Protein AF-A0A8J7WZ02-F1 (afdb_monomer)

Structure (mmCIF, N/CA/C/O backbone):
data_AF-A0A8J7WZ02-F1
#
_entry.id   AF-A0A8J7WZ02-F1
#
loop_
_atom_site.group_PDB
_atom_site.id
_atom_site.type_symbol
_atom_site.label_atom_id
_atom_site.label_alt_id
_atom_site.label_comp_id
_atom_site.label_asym_id
_atom_site.label_entity_id
_atom_site.label_seq_id
_atom_site.pdbx_PDB_ins_code
_atom_site.Cartn_x
_atom_site.Cartn_y
_atom_site.Cartn_z
_atom_site.occupancy
_atom_site.B_iso_or_equiv
_atom_site.auth_seq_id
_atom_site.auth_comp_id
_atom_site.auth_asym_id
_atom_site.auth_atom_id
_atom_site.pdbx_PDB_model_num
ATOM 1 N N . ARG A 1 1 ? 5.109 9.673 -11.765 1.00 90.31 1 ARG A N 1
ATOM 2 C CA . ARG A 1 1 ? 3.765 10.230 -12.058 1.00 90.31 1 ARG A CA 1
ATOM 3 C C . ARG A 1 1 ? 2.820 9.701 -10.992 1.00 90.31 1 ARG A C 1
ATOM 5 O O . ARG A 1 1 ? 3.034 8.584 -10.540 1.00 90.31 1 ARG A O 1
ATOM 12 N N . VAL A 1 2 ? 1.845 10.498 -10.567 1.00 89.81 2 VAL A N 1
ATOM 13 C CA . VAL A 1 2 ? 0.823 10.080 -9.602 1.00 89.81 2 VAL A CA 1
ATOM 14 C C . VAL A 1 2 ? -0.526 10.243 -10.285 1.00 89.81 2 VAL A C 1
ATOM 16 O O . VAL A 1 2 ? -0.845 11.342 -10.734 1.00 89.81 2 VAL A O 1
ATOM 19 N N . GLU A 1 3 ? -1.268 9.150 -10.418 1.00 86.88 3 GLU A N 1
ATOM 20 C CA . GLU A 1 3 ? -2.618 9.148 -10.979 1.00 86.88 3 GLU A CA 1
ATOM 21 C C . GLU A 1 3 ? -3.648 9.072 -9.858 1.00 86.88 3 GLU A C 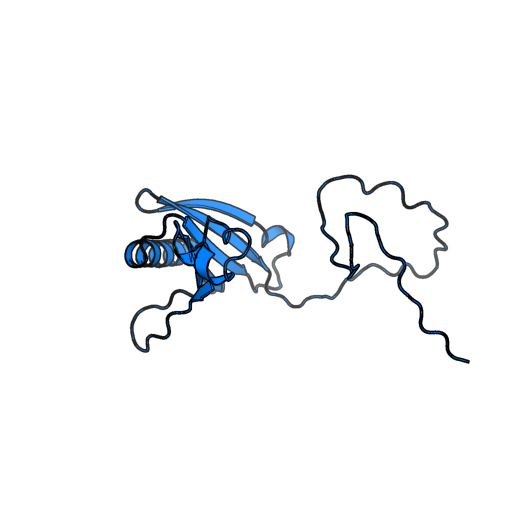1
ATOM 23 O O . GLU A 1 3 ? -3.408 8.452 -8.818 1.00 86.88 3 GLU A O 1
ATOM 28 N N . ARG A 1 4 ? -4.823 9.646 -10.114 1.00 80.62 4 ARG A N 1
ATOM 29 C CA . ARG A 1 4 ? -6.023 9.469 -9.292 1.00 80.62 4 ARG A CA 1
ATOM 30 C C . ARG A 1 4 ? -7.173 9.094 -10.217 1.00 80.62 4 ARG A C 1
ATOM 32 O O . ARG A 1 4 ? -7.365 9.747 -11.243 1.00 80.62 4 ARG A O 1
ATOM 39 N N . GLU A 1 5 ? -7.931 8.056 -9.879 1.00 67.12 5 GLU A N 1
ATOM 40 C CA . GLU A 1 5 ? -9.116 7.687 -10.655 1.00 67.12 5 GLU A CA 1
ATOM 41 C C . GLU A 1 5 ? -10.328 8.499 -10.166 1.00 67.12 5 GLU A C 1
ATOM 43 O O . GLU A 1 5 ? -10.787 8.363 -9.030 1.00 67.12 5 GLU A O 1
ATOM 48 N N . PHE A 1 6 ? -10.867 9.363 -11.030 1.00 51.41 6 PHE A N 1
ATOM 49 C CA . PHE A 1 6 ? -12.105 10.101 -10.772 1.00 51.41 6 PHE A CA 1
ATOM 50 C C . PHE A 1 6 ? -13.280 9.405 -11.479 1.00 51.41 6 PHE A C 1
ATOM 52 O O . PHE A 1 6 ? -13.646 9.773 -12.589 1.00 51.41 6 PHE A O 1
ATOM 59 N N . GLY A 1 7 ? -13.875 8.387 -10.848 1.00 49.22 7 GLY A N 1
ATOM 60 C CA . GLY A 1 7 ? -15.069 7.695 -11.357 1.00 49.22 7 GLY A CA 1
ATOM 61 C C . GLY A 1 7 ? -16.296 7.914 -10.465 1.00 49.22 7 GLY A C 1
ATOM 62 O O . GLY A 1 7 ? -16.274 7.571 -9.289 1.00 49.22 7 GLY A O 1
ATOM 63 N N . LEU A 1 8 ? -17.383 8.462 -11.014 1.00 44.75 8 LEU A N 1
ATOM 64 C CA . LEU A 1 8 ? -18.625 8.820 -10.302 1.00 44.75 8 LEU A CA 1
ATOM 65 C C . LEU A 1 8 ? -19.524 7.629 -9.874 1.00 44.75 8 LEU A C 1
ATOM 67 O O . LEU A 1 8 ? -20.668 7.861 -9.501 1.00 44.75 8 LEU A O 1
ATOM 71 N N . SER A 1 9 ? -19.078 6.362 -9.911 1.00 47.97 9 SER A N 1
ATOM 72 C CA . SER A 1 9 ? -19.941 5.245 -9.447 1.00 47.97 9 SER A CA 1
ATOM 73 C C . SER A 1 9 ? -19.280 3.924 -9.019 1.00 47.97 9 SER A C 1
ATOM 75 O O . SER A 1 9 ? -20.000 2.998 -8.652 1.00 47.97 9 SER A O 1
ATOM 77 N N . ARG A 1 10 ? -17.950 3.771 -9.040 1.00 53.47 10 ARG A N 1
ATOM 78 C CA . ARG A 1 10 ? -17.281 2.520 -8.627 1.00 53.47 10 ARG A CA 1
ATOM 79 C C . ARG A 1 10 ? -16.057 2.859 -7.781 1.00 53.47 10 ARG A C 1
ATOM 81 O O . ARG A 1 10 ? -15.315 3.762 -8.146 1.00 53.47 10 ARG A O 1
ATOM 88 N N . MET A 1 11 ? -15.940 2.196 -6.629 1.00 53.97 11 MET A N 1
ATOM 89 C CA . MET A 1 11 ? -14.983 2.439 -5.539 1.00 53.97 11 MET A CA 1
ATOM 90 C C . MET A 1 11 ? -13.636 3.027 -5.989 1.00 53.97 11 MET A C 1
ATOM 92 O O . MET A 1 11 ? -12.945 2.456 -6.831 1.00 53.97 11 MET A O 1
ATOM 96 N N . ARG A 1 12 ? -13.287 4.180 -5.404 1.00 63.69 12 ARG A N 1
ATOM 97 C CA . ARG A 1 12 ? -12.032 4.903 -5.644 1.00 63.69 12 ARG A CA 1
ATOM 98 C C . ARG A 1 12 ? -10.876 4.246 -4.913 1.00 63.69 12 ARG A C 1
ATOM 100 O O . ARG A 1 12 ? -11.034 3.919 -3.748 1.00 63.69 12 ARG A O 1
ATOM 107 N N . THR A 1 13 ? -9.710 4.223 -5.537 1.00 63.34 13 THR A N 1
ATOM 108 C CA . THR A 1 13 ? -8.441 4.168 -4.807 1.00 63.34 13 THR A CA 1
ATOM 109 C C . THR A 1 13 ? -7.748 5.514 -4.909 1.00 63.34 13 THR A C 1
ATOM 111 O O . THR A 1 13 ? -7.846 6.199 -5.932 1.00 63.34 13 THR A O 1
ATOM 114 N N . ASP A 1 14 ? -7.106 5.931 -3.822 1.00 72.88 14 ASP A N 1
ATOM 115 C CA . ASP A 1 14 ? -6.661 7.312 -3.672 1.00 72.88 14 ASP A CA 1
ATOM 116 C C . ASP A 1 14 ? -5.538 7.685 -4.631 1.00 72.88 14 ASP A C 1
ATOM 118 O O . ASP A 1 14 ? -5.620 8.747 -5.261 1.00 72.88 14 ASP A O 1
ATOM 122 N N . HIS A 1 15 ? -4.513 6.830 -4.749 1.00 87.94 15 HIS A N 1
ATOM 123 C CA . HIS A 1 15 ? -3.346 7.103 -5.583 1.00 87.94 15 HIS A CA 1
ATOM 124 C C . HIS A 1 15 ? -2.766 5.838 -6.233 1.00 87.94 15 HIS A C 1
ATOM 126 O O . HIS A 1 15 ? -2.555 4.810 -5.588 1.00 87.94 15 HIS A O 1
ATOM 132 N N . LEU A 1 16 ? -2.419 5.955 -7.516 1.00 92.06 16 LEU A N 1
ATOM 133 C CA . LEU A 1 16 ? -1.525 5.031 -8.215 1.00 92.06 16 LEU A CA 1
ATOM 134 C C . LEU A 1 16 ? -0.222 5.765 -8.528 1.00 92.06 16 LEU A C 1
ATOM 136 O O . LEU A 1 16 ? -0.210 6.750 -9.272 1.00 92.06 16 LEU A O 1
ATOM 140 N N . VAL A 1 17 ? 0.885 5.279 -7.981 1.00 94.00 17 VAL A N 1
ATOM 141 C CA . VAL A 1 17 ? 2.217 5.813 -8.256 1.00 94.00 17 VAL A CA 1
ATOM 142 C C . VAL A 1 17 ? 2.851 5.006 -9.381 1.00 94.00 17 VAL A C 1
ATOM 144 O O . VAL A 1 17 ? 2.983 3.787 -9.303 1.00 94.00 17 VAL A O 1
ATOM 147 N N . LEU A 1 18 ? 3.258 5.712 -10.434 1.00 94.31 18 LEU A N 1
ATOM 148 C CA . LEU A 1 18 ? 4.002 5.170 -11.564 1.00 94.31 18 LEU A CA 1
ATOM 149 C C . LEU A 1 18 ? 5.429 5.709 -11.513 1.00 94.31 18 LEU A C 1
ATOM 151 O O . LEU A 1 18 ? 5.638 6.927 -11.633 1.00 94.31 18 LEU A O 1
ATOM 155 N N . TRP A 1 19 ? 6.404 4.817 -11.365 1.00 95.00 19 TRP A N 1
ATOM 156 C CA . TRP A 1 19 ? 7.816 5.170 -11.279 1.00 95.00 19 TRP A CA 1
ATOM 157 C C . TRP A 1 19 ? 8.637 4.476 -12.377 1.00 95.00 19 TRP A C 1
ATOM 159 O O . TRP A 1 19 ? 8.748 3.251 -12.373 1.00 95.00 19 TRP A O 1
ATOM 169 N N . PRO A 1 20 ? 9.208 5.217 -13.342 1.00 95.56 20 PRO A N 1
ATOM 170 C CA . PRO A 1 20 ? 10.069 4.629 -14.360 1.00 95.56 20 PRO A CA 1
ATOM 171 C C . PRO A 1 20 ? 11.399 4.211 -13.725 1.00 95.56 20 PRO A C 1
ATOM 173 O O . PRO A 1 20 ? 12.065 5.018 -13.074 1.00 95.56 20 PRO A O 1
ATOM 176 N N . LEU A 1 21 ? 11.778 2.950 -13.932 1.00 94.81 21 LEU A N 1
ATOM 177 C CA . LEU A 1 21 ? 12.967 2.339 -13.325 1.00 94.81 21 LEU A CA 1
ATOM 178 C C . LEU A 1 21 ? 14.256 2.614 -14.107 1.00 94.81 21 LEU A C 1
ATOM 180 O O . LEU A 1 21 ? 15.343 2.246 -13.674 1.00 94.81 21 LEU A O 1
ATOM 184 N N . THR A 1 22 ? 14.137 3.247 -15.269 1.00 94.81 22 THR A N 1
ATOM 185 C CA . THR A 1 22 ? 15.265 3.642 -16.108 1.00 94.81 22 THR A CA 1
ATOM 186 C C . THR A 1 22 ? 15.429 5.148 -16.113 1.00 94.81 22 THR A C 1
ATOM 188 O O . THR A 1 22 ? 14.443 5.883 -16.093 1.00 94.81 22 THR A O 1
ATOM 191 N N . GLU A 1 23 ? 16.674 5.600 -16.214 1.00 93.31 23 GLU A N 1
ATOM 192 C CA . GLU A 1 23 ? 16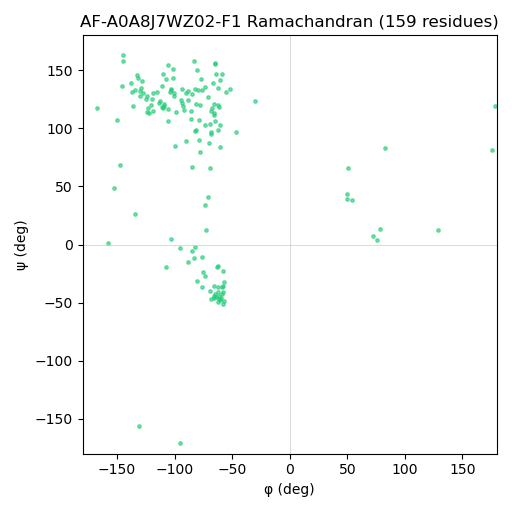.993 7.005 -16.444 1.00 93.31 23 GLU A CA 1
ATOM 193 C C . GLU A 1 23 ? 16.910 7.371 -17.929 1.00 93.31 23 GLU A C 1
ATOM 195 O O . GLU A 1 23 ? 17.012 6.521 -18.821 1.00 93.31 23 GLU A O 1
ATOM 200 N N . ALA A 1 24 ? 16.732 8.664 -18.204 1.00 92.69 24 ALA A N 1
ATOM 201 C CA . ALA A 1 24 ? 16.870 9.176 -19.561 1.00 92.69 24 ALA A CA 1
ATOM 202 C C . ALA A 1 24 ? 18.332 9.049 -20.017 1.00 92.69 24 ALA A C 1
ATOM 204 O O . ALA A 1 24 ? 19.263 9.323 -19.260 1.00 92.69 24 ALA A O 1
ATOM 205 N N . LYS A 1 25 ? 18.548 8.648 -21.274 1.00 92.44 25 LYS A N 1
ATOM 206 C CA . LYS A 1 25 ? 19.906 8.546 -21.828 1.00 92.44 25 LYS A CA 1
ATOM 207 C C . LYS A 1 25 ? 20.572 9.933 -21.879 1.00 92.44 25 LYS A C 1
ATOM 209 O O . LYS A 1 25 ? 19.878 10.914 -22.160 1.00 92.44 25 LYS A O 1
ATOM 214 N N . PRO A 1 26 ? 21.904 10.030 -21.698 1.00 93.94 26 PRO A N 1
ATOM 215 C CA . PRO A 1 26 ? 22.620 11.295 -21.835 1.00 93.94 26 PRO A CA 1
ATOM 216 C C . PRO A 1 26 ? 22.313 11.988 -23.170 1.00 93.94 26 PRO A C 1
ATOM 218 O O . PRO A 1 26 ? 22.289 11.349 -24.223 1.00 93.94 26 PRO A O 1
ATOM 221 N N . GLY A 1 27 ? 22.034 13.292 -23.121 1.00 94.75 27 GLY A N 1
ATOM 222 C CA . GLY A 1 27 ? 21.691 14.089 -24.305 1.00 94.75 27 GLY A CA 1
ATOM 223 C C . GLY A 1 27 ? 20.301 13.818 -24.900 1.00 94.75 27 GLY A C 1
ATOM 224 O O . GLY A 1 27 ? 19.991 14.341 -25.970 1.00 94.75 27 GLY A O 1
ATOM 225 N N . LYS A 1 28 ? 19.450 13.013 -24.247 1.00 94.50 28 LYS A N 1
ATOM 226 C CA . LYS A 1 28 ? 18.045 12.817 -24.635 1.00 94.50 28 LYS A CA 1
ATOM 227 C C . LYS A 1 28 ? 17.096 13.546 -23.676 1.00 94.50 28 LYS A C 1
ATOM 229 O O . LYS A 1 28 ? 17.440 13.761 -22.516 1.00 94.50 28 LYS A O 1
ATOM 234 N N . PRO A 1 29 ? 15.883 13.911 -24.130 1.00 95.88 29 PRO A N 1
ATOM 235 C CA . PRO A 1 29 ? 14.881 14.513 -23.258 1.00 95.88 29 PRO A CA 1
ATOM 236 C C . PRO A 1 29 ? 14.509 13.610 -22.074 1.00 95.88 29 PRO A C 1
ATOM 238 O O . PRO A 1 29 ? 14.424 12.388 -22.221 1.00 95.88 29 PRO A O 1
ATOM 241 N N . SER A 1 30 ? 14.192 14.214 -20.927 1.00 92.06 30 SER A N 1
ATOM 242 C CA . SER A 1 30 ? 13.848 13.496 -19.689 1.00 92.06 30 SER A CA 1
ATOM 243 C C . SER A 1 30 ? 12.672 12.529 -19.843 1.00 92.06 30 SER A C 1
ATOM 245 O O . SER A 1 30 ? 12.667 11.470 -19.221 1.00 92.06 30 SER A O 1
ATOM 247 N N . TRP A 1 31 ? 11.697 12.834 -20.709 1.00 92.25 31 TRP A N 1
ATOM 248 C CA . TRP A 1 31 ? 10.535 11.973 -20.946 1.00 92.25 31 TRP A CA 1
ATOM 249 C C . TRP A 1 31 ? 10.901 10.604 -21.541 1.00 92.25 31 TRP A C 1
ATOM 251 O O . TRP A 1 31 ? 10.125 9.661 -21.408 1.00 92.25 31 TRP A O 1
ATOM 261 N N . THR A 1 32 ? 12.092 10.451 -22.133 1.00 93.69 32 THR A N 1
ATOM 262 C CA . THR A 1 32 ? 12.556 9.155 -22.663 1.00 93.69 32 THR A CA 1
ATOM 263 C C . THR A 1 32 ? 12.708 8.085 -21.579 1.00 93.69 32 THR A C 1
ATOM 265 O O . THR A 1 32 ? 12.639 6.899 -21.891 1.00 93.69 32 THR A O 1
ATOM 268 N N . ARG A 1 33 ? 12.795 8.481 -20.299 1.00 93.75 33 ARG A N 1
ATOM 269 C CA . ARG A 1 33 ? 12.805 7.564 -19.148 1.00 93.75 33 ARG A CA 1
ATOM 270 C C . ARG A 1 33 ? 11.563 6.664 -19.055 1.00 93.75 33 ARG A C 1
ATOM 272 O O . ARG A 1 33 ? 11.627 5.601 -18.452 1.00 93.75 33 ARG A O 1
ATOM 279 N N . TRP A 1 34 ? 10.447 7.071 -19.664 1.00 93.00 34 TRP A N 1
ATOM 280 C CA . TRP A 1 34 ? 9.175 6.336 -19.666 1.00 93.00 34 TRP A CA 1
ATOM 281 C C . TRP A 1 34 ? 9.084 5.224 -20.720 1.00 93.00 34 TRP A C 1
ATOM 283 O O . TRP A 1 34 ? 8.074 4.535 -20.784 1.00 93.00 34 TRP A O 1
ATOM 293 N N . GLN A 1 35 ? 10.113 5.050 -21.554 1.00 93.06 35 GLN A N 1
ATOM 294 C CA . GLN A 1 35 ? 10.163 3.984 -22.565 1.00 93.06 35 GLN A CA 1
ATOM 295 C C . GLN A 1 35 ? 10.634 2.634 -21.995 1.00 93.06 35 GLN A C 1
ATOM 297 O O . GLN A 1 35 ? 10.558 1.620 -22.683 1.00 93.06 35 GLN A O 1
ATOM 302 N N . GLY A 1 36 ? 11.161 2.627 -20.767 1.00 91.25 36 GLY A N 1
ATOM 303 C CA . GLY A 1 36 ? 11.597 1.430 -20.054 1.00 91.25 36 GLY A CA 1
ATOM 304 C C . GLY A 1 36 ? 10.532 0.864 -19.107 1.00 91.25 36 GLY A C 1
ATOM 305 O O . GLY A 1 36 ? 9.382 1.306 -19.114 1.00 91.25 36 GLY A O 1
ATOM 306 N N . PRO A 1 37 ? 10.900 -0.119 -18.266 1.00 94.81 37 PRO A N 1
ATOM 307 C CA . PRO A 1 37 ? 10.000 -0.669 -17.260 1.00 94.81 37 PRO A CA 1
ATOM 308 C C . PRO A 1 37 ? 9.534 0.396 -16.255 1.00 94.81 37 PRO A C 1
ATOM 310 O O . PRO A 1 37 ? 10.306 1.251 -15.812 1.00 94.81 37 PRO A O 1
ATOM 313 N N . VAL A 1 38 ? 8.263 0.302 -15.863 1.00 95.50 38 VAL A N 1
ATOM 314 C CA . VAL A 1 38 ? 7.614 1.190 -14.891 1.00 95.50 38 VAL A CA 1
ATOM 315 C C . VAL A 1 38 ? 7.120 0.363 -13.708 1.00 95.50 38 VAL A C 1
ATOM 317 O O . VAL A 1 38 ? 6.356 -0.586 -13.883 1.00 95.50 38 VAL A O 1
ATOM 320 N N . GLN A 1 39 ? 7.534 0.737 -12.500 1.00 95.69 39 GLN A N 1
ATOM 321 C CA . GLN A 1 39 ? 6.969 0.229 -11.256 1.00 95.69 39 GLN A CA 1
ATOM 322 C C . GLN A 1 39 ? 5.616 0.896 -11.005 1.00 95.69 39 GLN A C 1
ATOM 324 O O . GLN A 1 39 ? 5.482 2.117 -11.116 1.00 95.69 39 GLN A O 1
ATOM 329 N N . LYS A 1 40 ? 4.621 0.079 -10.662 1.00 95.12 40 LYS A N 1
ATOM 330 C CA . LYS A 1 40 ? 3.274 0.512 -10.294 1.00 95.12 40 LYS A CA 1
ATOM 331 C C . LYS A 1 40 ? 3.054 0.200 -8.818 1.00 95.12 40 LYS A C 1
ATOM 333 O O . LYS A 1 40 ? 3.184 -0.962 -8.430 1.00 95.12 40 LYS A O 1
ATOM 338 N N . VAL A 1 41 ? 2.713 1.217 -8.034 1.00 95.69 41 VAL A N 1
ATOM 339 C CA . VAL A 1 41 ? 2.437 1.090 -6.599 1.00 95.69 41 VAL A CA 1
ATOM 340 C C . VAL A 1 41 ? 1.057 1.653 -6.304 1.00 95.69 41 VAL A C 1
ATOM 342 O O . VAL A 1 41 ? 0.767 2.803 -6.638 1.00 95.69 41 VAL A O 1
ATOM 345 N N . VAL A 1 42 ? 0.210 0.844 -5.678 1.00 94.88 42 VAL A N 1
ATOM 346 C CA . VAL A 1 42 ? -1.104 1.281 -5.199 1.00 94.88 42 VAL A CA 1
ATOM 347 C C . VAL A 1 42 ? -0.972 1.832 -3.785 1.00 94.88 42 VAL A C 1
ATOM 349 O O . VAL A 1 42 ? -0.365 1.187 -2.932 1.00 94.88 42 VAL A O 1
ATOM 352 N N . ILE A 1 43 ? -1.556 3.004 -3.532 1.00 95.00 43 ILE A N 1
ATOM 353 C CA . ILE A 1 43 ? -1.673 3.585 -2.193 1.00 95.00 43 ILE A CA 1
ATOM 354 C C . ILE A 1 43 ? -3.152 3.866 -1.916 1.00 95.00 43 ILE A C 1
ATOM 356 O O . ILE A 1 43 ? -3.762 4.729 -2.552 1.00 95.00 43 ILE A O 1
ATOM 360 N N . GLU A 1 44 ? -3.704 3.138 -0.952 1.00 94.25 44 GLU A N 1
ATOM 361 C CA . GLU A 1 44 ? -5.059 3.304 -0.427 1.00 94.25 44 GLU A CA 1
ATOM 362 C C . GLU A 1 44 ? -4.993 4.024 0.922 1.00 94.25 44 GLU A C 1
ATOM 364 O O . GLU A 1 44 ? -4.186 3.663 1.785 1.00 94.25 44 GLU A O 1
ATOM 369 N N . LEU A 1 45 ? -5.839 5.032 1.121 1.00 93.88 45 LEU A N 1
ATOM 370 C CA . LEU A 1 45 ? -5.928 5.785 2.365 1.00 93.88 45 LEU A CA 1
ATOM 371 C C . LEU A 1 45 ? -7.259 5.473 3.055 1.00 93.88 45 LEU A C 1
ATOM 373 O O . LEU A 1 45 ? -8.329 5.449 2.446 1.00 93.88 45 LEU A O 1
ATOM 377 N N . LYS A 1 46 ? -7.210 5.261 4.367 1.00 92.25 46 LYS A N 1
ATOM 378 C CA . LYS A 1 46 ? -8.387 5.079 5.214 1.00 92.25 46 LYS A CA 1
ATOM 379 C C . LYS A 1 46 ? -8.327 6.015 6.394 1.00 92.25 46 LYS A C 1
ATOM 381 O O . LYS A 1 46 ? -7.286 6.182 7.011 1.00 92.25 46 LYS A O 1
ATOM 386 N N . ILE A 1 47 ? -9.476 6.565 6.747 1.00 92.56 47 ILE A N 1
ATOM 387 C CA . ILE A 1 47 ? -9.687 7.176 8.051 1.00 92.56 47 ILE A CA 1
ATOM 388 C C . ILE A 1 47 ? -10.298 6.108 8.957 1.00 92.56 47 ILE A C 1
ATOM 390 O O . ILE A 1 47 ? -11.233 5.408 8.553 1.00 92.56 47 ILE A O 1
ATOM 394 N N . LEU A 1 48 ? -9.786 5.984 10.178 1.00 92.25 48 LEU A N 1
ATOM 395 C CA . LEU A 1 48 ? -10.328 5.078 11.181 1.00 92.25 48 LEU A CA 1
ATOM 396 C C . LEU A 1 48 ? -11.708 5.578 11.648 1.00 92.25 48 LEU A C 1
ATOM 398 O O . LEU A 1 48 ? -11.814 6.545 12.398 1.00 92.25 48 LEU A O 1
ATOM 402 N N . HIS A 1 49 ? -12.774 4.932 11.169 1.00 85.75 49 HIS A N 1
ATOM 403 C CA . HIS A 1 49 ? -14.165 5.220 11.565 1.00 85.75 49 HIS A CA 1
ATOM 404 C C . HIS A 1 49 ? -14.786 4.138 12.456 1.00 85.75 49 HIS A C 1
ATOM 406 O O . HIS A 1 49 ? -15.798 4.372 13.111 1.00 85.75 49 HIS A O 1
ATOM 412 N N . LYS A 1 50 ? -14.201 2.943 12.438 1.00 87.75 50 LYS A N 1
ATOM 413 C CA . LYS A 1 50 ? -14.643 1.740 13.148 1.00 87.75 50 LYS A CA 1
ATOM 414 C C . LYS A 1 50 ? -13.443 1.139 13.882 1.00 87.75 50 LYS A C 1
ATOM 416 O O . LYS A 1 50 ? -12.488 1.859 14.162 1.00 87.75 50 LYS A O 1
ATOM 421 N N . SER A 1 51 ? -13.455 -0.161 14.179 1.00 94.81 51 SER A N 1
ATOM 422 C CA . SER A 1 51 ? -12.262 -0.805 14.739 1.00 94.81 51 SER A CA 1
ATOM 423 C C . SER A 1 51 ? -11.098 -0.797 13.739 1.00 94.81 51 SER A C 1
ATOM 425 O O . SER A 1 51 ? -11.295 -0.722 12.515 1.00 94.81 51 SER A O 1
ATOM 427 N N . LEU A 1 52 ? -9.873 -0.884 14.259 1.00 94.62 52 LEU A N 1
ATOM 428 C CA . LEU A 1 52 ? -8.667 -0.933 13.437 1.00 94.62 52 LEU A CA 1
ATOM 429 C C . LEU A 1 52 ? -8.672 -2.173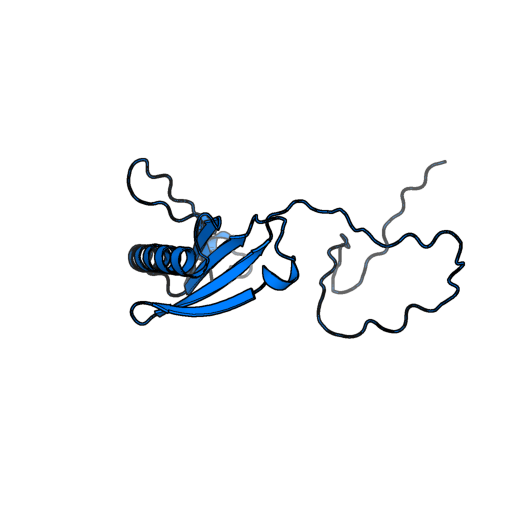 12.539 1.00 94.62 52 LEU A C 1
ATOM 431 O O . LEU A 1 52 ? -8.426 -2.074 11.341 1.00 94.62 52 LEU A O 1
ATOM 435 N N . GLU A 1 53 ? -9.046 -3.320 13.095 1.00 96.12 53 GLU A N 1
ATOM 436 C CA . GLU A 1 53 ? -9.115 -4.611 12.407 1.00 96.12 53 GLU A CA 1
ATOM 437 C C . GLU A 1 53 ? -10.095 -4.556 11.242 1.00 96.12 53 GLU A C 1
ATOM 439 O O . GLU A 1 53 ? -9.761 -4.941 10.124 1.00 96.12 53 GLU A O 1
ATOM 444 N N . GLN A 1 54 ? -11.296 -4.024 11.480 1.00 96.38 54 GLN A N 1
ATOM 445 C CA . GLN A 1 54 ? -12.300 -3.893 10.434 1.00 96.38 54 GLN A CA 1
ATOM 446 C C . GLN A 1 54 ? -11.856 -2.904 9.350 1.00 96.38 54 GLN A C 1
ATOM 448 O O . GLN A 1 54 ? -12.188 -3.084 8.180 1.00 96.38 54 GLN A O 1
ATOM 453 N N . THR A 1 55 ? -11.150 -1.833 9.720 1.00 95.81 55 THR A N 1
ATOM 454 C CA . THR A 1 55 ? -10.654 -0.829 8.762 1.00 95.81 55 THR A CA 1
ATOM 455 C C . THR A 1 55 ? -9.554 -1.410 7.884 1.00 95.81 55 THR A C 1
ATOM 457 O O . THR A 1 55 ? -9.546 -1.187 6.673 1.00 95.81 55 THR A O 1
ATOM 460 N N . ILE A 1 56 ? -8.669 -2.209 8.480 1.00 96.62 56 ILE A N 1
ATOM 461 C CA . ILE A 1 56 ? -7.627 -2.937 7.762 1.00 96.62 56 ILE A CA 1
ATOM 462 C C . ILE A 1 56 ? -8.248 -3.989 6.843 1.00 96.62 56 ILE A C 1
ATOM 464 O O . ILE A 1 56 ? -7.888 -4.031 5.674 1.00 96.62 56 ILE A O 1
ATOM 468 N N . ALA A 1 57 ? -9.219 -4.777 7.309 1.00 96.50 57 ALA A N 1
ATOM 469 C CA . ALA A 1 57 ? -9.872 -5.800 6.490 1.00 96.50 57 ALA A CA 1
ATOM 470 C C . ALA A 1 57 ? -10.506 -5.219 5.210 1.00 96.50 57 ALA A C 1
ATOM 472 O O . ALA A 1 57 ? -10.240 -5.712 4.111 1.00 96.50 57 ALA A O 1
ATOM 473 N N . ASP A 1 58 ? -11.280 -4.136 5.333 1.00 94.38 58 ASP A N 1
ATOM 474 C CA . ASP A 1 58 ? -11.879 -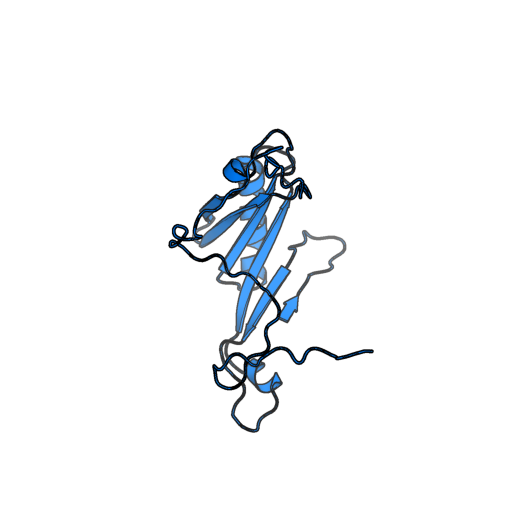3.454 4.178 1.00 94.38 58 ASP A CA 1
ATOM 475 C C . ASP A 1 58 ? -10.806 -2.831 3.274 1.00 94.38 58 ASP A C 1
ATOM 477 O O . ASP A 1 58 ? -10.879 -2.925 2.047 1.00 94.38 58 ASP A O 1
ATOM 481 N N . GLY A 1 59 ? -9.795 -2.199 3.880 1.00 94.75 59 GLY A N 1
ATOM 482 C CA . GLY A 1 59 ? -8.689 -1.577 3.160 1.00 94.75 59 GLY A CA 1
ATOM 483 C C . GLY A 1 59 ? -7.868 -2.583 2.355 1.00 94.75 59 GLY A C 1
ATOM 484 O O . GLY A 1 59 ? -7.519 -2.295 1.213 1.00 94.75 59 GLY A O 1
ATOM 485 N N . LEU A 1 60 ? -7.603 -3.775 2.899 1.00 96.88 60 LEU A N 1
ATOM 486 C CA . LEU A 1 60 ? -6.893 -4.854 2.206 1.00 96.88 60 LEU A CA 1
ATOM 487 C C . LEU A 1 60 ? -7.682 -5.356 0.998 1.00 96.88 60 LEU A C 1
ATOM 489 O O . LEU A 1 60 ? -7.105 -5.493 -0.082 1.00 96.88 60 LEU A O 1
ATOM 493 N N . ALA A 1 61 ? -8.991 -5.576 1.159 1.00 95.25 61 ALA A N 1
ATOM 494 C CA . ALA A 1 61 ? -9.863 -5.993 0.065 1.00 95.25 61 ALA A CA 1
ATOM 495 C C . ALA A 1 61 ? -9.826 -4.983 -1.090 1.00 95.25 61 ALA A C 1
ATOM 497 O O . ALA A 1 61 ? -9.529 -5.346 -2.227 1.00 95.25 61 ALA A O 1
ATOM 498 N N . GLN A 1 62 ? -10.028 -3.702 -0.781 1.00 92.69 62 GLN A N 1
ATOM 499 C CA . GLN A 1 62 ? -10.027 -2.634 -1.777 1.00 92.69 62 GLN A CA 1
ATOM 500 C C . GLN A 1 62 ? -8.659 -2.424 -2.437 1.00 92.69 62 GLN A C 1
ATOM 502 O O . GLN A 1 62 ? -8.576 -2.308 -3.660 1.00 92.69 62 GLN A O 1
ATOM 507 N N . THR A 1 63 ? -7.584 -2.418 -1.642 1.00 95.06 63 THR A N 1
ATOM 508 C CA . THR A 1 63 ? -6.209 -2.285 -2.147 1.00 95.06 63 THR A CA 1
ATOM 509 C C . THR A 1 63 ? -5.892 -3.427 -3.105 1.00 95.06 63 THR A C 1
ATOM 511 O O . THR A 1 63 ? -5.391 -3.179 -4.201 1.00 95.06 63 THR A O 1
ATOM 514 N N . ARG A 1 64 ? -6.231 -4.671 -2.738 1.00 95.19 64 ARG A N 1
ATOM 515 C CA . ARG A 1 64 ? -5.996 -5.840 -3.589 1.00 95.19 64 ARG A CA 1
ATOM 516 C C . ARG A 1 64 ? -6.764 -5.754 -4.901 1.00 95.19 64 ARG A C 1
ATOM 518 O O . ARG A 1 64 ? -6.161 -5.928 -5.958 1.00 95.19 64 ARG A O 1
ATOM 525 N N . ASP A 1 65 ? -8.059 -5.465 -4.830 1.00 92.25 65 ASP A N 1
ATOM 526 C CA . ASP A 1 65 ? -8.911 -5.375 -6.016 1.00 92.25 65 ASP A CA 1
ATOM 527 C C . ASP A 1 65 ? -8.375 -4.316 -6.998 1.00 92.25 65 ASP A C 1
ATOM 529 O O . ASP A 1 65 ? -8.407 -4.504 -8.217 1.00 92.25 65 ASP A O 1
ATOM 533 N N . TYR A 1 66 ? -7.818 -3.211 -6.491 1.00 90.62 66 TYR A N 1
ATOM 534 C CA . TYR A 1 66 ? -7.202 -2.194 -7.340 1.00 90.62 66 TYR A CA 1
ATOM 535 C C . TYR A 1 66 ? -5.819 -2.592 -7.869 1.00 90.62 66 TYR A C 1
ATOM 537 O O . TYR A 1 66 ? -5.501 -2.320 -9.029 1.00 90.62 66 TYR A O 1
ATOM 545 N N . MET A 1 67 ? -5.009 -3.287 -7.067 1.00 93.19 67 MET A N 1
ATOM 546 C CA . MET A 1 67 ? -3.743 -3.858 -7.535 1.00 93.19 67 MET A CA 1
ATOM 547 C C . MET A 1 67 ? -3.958 -4.813 -8.710 1.00 93.19 67 MET A C 1
ATOM 549 O O . MET A 1 67 ? -3.209 -4.730 -9.683 1.00 93.19 67 MET A O 1
ATOM 553 N N . ASP A 1 68 ? -5.003 -5.643 -8.661 1.00 93.12 68 ASP A N 1
ATOM 554 C CA . ASP A 1 68 ? -5.389 -6.524 -9.768 1.00 93.12 68 ASP A CA 1
ATOM 555 C C . ASP A 1 68 ? -5.759 -5.734 -11.027 1.00 93.12 68 ASP A C 1
ATOM 557 O O . ASP A 1 68 ? -5.249 -6.014 -12.111 1.00 93.12 68 ASP A O 1
ATOM 561 N N . ARG A 1 69 ? -6.578 -4.685 -10.887 1.00 90.19 69 ARG A N 1
ATOM 562 C CA . ARG A 1 69 ? -6.990 -3.823 -12.011 1.00 90.19 69 ARG A CA 1
ATOM 563 C C . ARG A 1 69 ? -5.821 -3.091 -12.670 1.00 90.19 69 ARG A C 1
ATOM 565 O O . ARG A 1 69 ? -5.838 -2.879 -13.880 1.00 90.19 69 ARG A O 1
ATOM 572 N N . CYS A 1 70 ? -4.837 -2.659 -11.884 1.00 89.62 70 CYS A N 1
ATOM 573 C CA . CYS A 1 70 ? -3.695 -1.890 -12.377 1.00 89.62 70 CYS A CA 1
ATOM 574 C C . CYS A 1 70 ? -2.464 -2.750 -12.692 1.00 89.62 70 CYS A C 1
ATOM 576 O O . CYS A 1 70 ? -1.465 -2.199 -13.167 1.00 89.62 70 CYS A O 1
ATOM 578 N N . GLU A 1 71 ? -2.517 -4.061 -12.440 1.00 92.31 71 GLU A N 1
ATOM 579 C CA . GLU A 1 71 ? -1.374 -4.985 -12.495 1.00 92.31 71 GLU A CA 1
ATOM 580 C C . GLU A 1 71 ? -0.202 -4.509 -11.615 1.00 92.31 71 GLU A C 1
ATOM 582 O O . GLU A 1 71 ? 0.974 -4.579 -11.990 1.00 92.31 71 GLU A O 1
ATOM 587 N N . ALA A 1 72 ? -0.521 -3.944 -10.450 1.00 93.44 72 ALA A N 1
ATOM 588 C CA . ALA A 1 72 ? 0.474 -3.479 -9.498 1.00 93.44 72 ALA A CA 1
ATOM 589 C C . ALA A 1 72 ? 0.981 -4.644 -8.644 1.00 93.44 72 ALA A C 1
ATOM 591 O O . ALA A 1 72 ? 0.214 -5.443 -8.109 1.00 93.44 72 ALA A O 1
ATOM 592 N N . LYS A 1 73 ? 2.303 -4.724 -8.484 1.00 94.75 73 LYS A N 1
ATOM 593 C CA . LYS A 1 73 ? 2.945 -5.750 -7.647 1.00 94.75 73 LYS A CA 1
ATOM 594 C C . LYS A 1 73 ? 3.073 -5.321 -6.187 1.00 94.75 73 LYS A C 1
ATOM 596 O O . LYS A 1 73 ? 3.295 -6.161 -5.324 1.00 94.75 73 LYS A O 1
ATOM 601 N N . GLU A 1 74 ? 2.904 -4.033 -5.914 1.00 95.75 74 GLU A N 1
ATOM 602 C CA . GLU A 1 74 ? 3.116 -3.428 -4.605 1.00 95.75 74 GLU A CA 1
ATOM 603 C C . GLU A 1 74 ? 1.906 -2.585 -4.203 1.00 95.75 74 GLU A C 1
ATOM 605 O O . GLU A 1 74 ? 1.356 -1.832 -5.014 1.00 95.75 74 GLU A O 1
ATOM 610 N N . GLY A 1 75 ? 1.489 -2.750 -2.949 1.00 96.31 75 GLY A N 1
ATOM 611 C CA . GLY A 1 75 ? 0.330 -2.088 -2.370 1.00 96.31 75 GLY A CA 1
ATOM 612 C C . GLY A 1 75 ? 0.621 -1.601 -0.959 1.00 96.31 75 GLY A C 1
ATOM 613 O O . GLY A 1 75 ? 1.267 -2.293 -0.164 1.00 96.31 75 GLY A O 1
ATOM 614 N N . HIS A 1 76 ? 0.131 -0.404 -0.662 1.00 97.44 76 HIS A N 1
ATOM 615 C CA . HIS A 1 76 ? 0.226 0.234 0.640 1.00 97.44 76 HIS A CA 1
ATOM 616 C C . HIS A 1 76 ? -1.162 0.668 1.088 1.00 97.44 76 HIS A C 1
ATOM 618 O O . HIS A 1 76 ? -1.871 1.348 0.349 1.00 97.44 76 HIS A O 1
ATOM 624 N N . LEU A 1 77 ? -1.516 0.307 2.315 1.00 97.44 77 LEU A N 1
ATOM 625 C CA . LEU A 1 77 ? -2.702 0.790 3.004 1.00 97.44 77 LEU A CA 1
ATOM 626 C C . LEU A 1 77 ? -2.259 1.718 4.132 1.00 97.44 77 LEU A C 1
ATOM 628 O O . LEU A 1 77 ? -1.533 1.292 5.028 1.00 97.44 77 LEU A O 1
ATOM 632 N N . ILE A 1 78 ? -2.700 2.969 4.107 1.00 96.88 78 ILE A N 1
ATOM 633 C CA . ILE A 1 78 ? -2.404 3.951 5.151 1.00 96.88 78 ILE A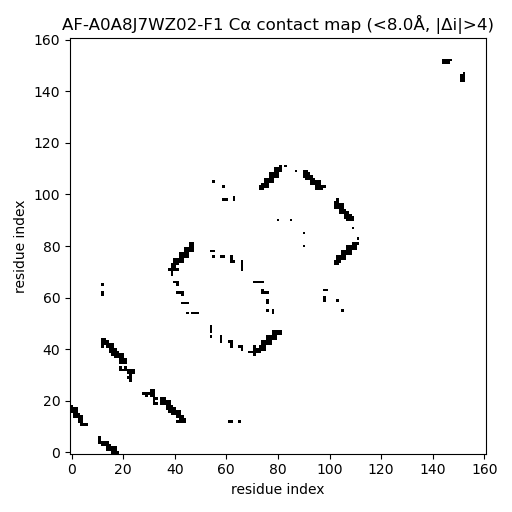 CA 1
ATOM 634 C C . ILE A 1 78 ? -3.686 4.218 5.930 1.00 96.88 78 ILE A C 1
ATOM 636 O O . ILE A 1 78 ? -4.677 4.672 5.362 1.00 96.88 78 ILE A O 1
ATOM 640 N N . VAL A 1 79 ? -3.672 3.924 7.225 1.00 96.00 79 VAL A N 1
ATOM 641 C CA . VAL A 1 79 ? -4.789 4.138 8.142 1.00 96.00 79 VAL A CA 1
ATOM 642 C C . VAL A 1 79 ? -4.474 5.335 9.028 1.00 96.00 79 VAL A C 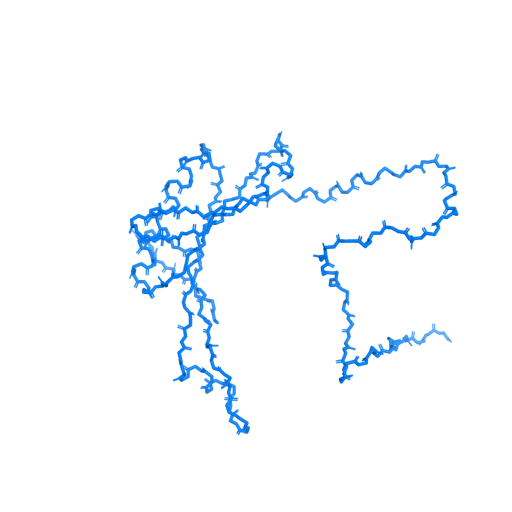1
ATOM 644 O O . VAL A 1 79 ? -3.531 5.302 9.812 1.00 96.00 79 VAL A O 1
ATOM 647 N N . PHE A 1 80 ? -5.284 6.379 8.909 1.00 94.44 80 PHE A N 1
ATOM 648 C CA . PHE A 1 80 ? -5.216 7.577 9.729 1.00 94.44 80 PHE A CA 1
ATOM 649 C C . PHE A 1 80 ? -6.130 7.444 10.942 1.00 94.44 80 PHE A C 1
ATOM 651 O O . PHE A 1 80 ? -7.357 7.373 10.798 1.00 94.44 80 PHE A O 1
ATOM 658 N N . ASP A 1 81 ? -5.536 7.435 12.131 1.00 93.12 81 ASP A N 1
ATOM 659 C CA . ASP A 1 81 ? -6.265 7.467 13.393 1.00 93.12 81 ASP A CA 1
ATOM 660 C C . ASP A 1 81 ? -6.417 8.916 13.874 1.00 93.12 81 ASP A C 1
ATOM 662 O O . ASP A 1 81 ? -5.436 9.625 14.084 1.00 93.12 81 ASP A O 1
ATOM 666 N N . ARG A 1 82 ? -7.667 9.370 14.013 1.00 90.19 82 ARG A N 1
ATOM 667 C CA . ARG A 1 82 ? -8.013 10.748 14.408 1.00 90.19 82 ARG A CA 1
ATOM 668 C C . ARG A 1 82 ? -8.461 10.863 15.863 1.00 90.19 82 ARG A C 1
ATOM 670 O O . ARG A 1 82 ? -8.907 11.930 16.267 1.00 90.19 82 ARG A O 1
ATOM 677 N N . ARG A 1 83 ? -8.406 9.769 16.620 1.00 89.69 83 ARG A N 1
ATOM 678 C CA . ARG A 1 83 ? -8.757 9.752 18.041 1.00 89.69 83 ARG A CA 1
ATOM 679 C C . ARG A 1 83 ? -7.754 10.589 18.821 1.00 89.69 83 ARG A C 1
ATOM 681 O O . ARG A 1 83 ? -6.556 10.331 18.748 1.00 89.69 83 ARG A O 1
ATOM 688 N N . GLU A 1 84 ? -8.221 11.613 19.520 1.00 88.62 84 GLU A N 1
ATOM 689 C CA . GLU A 1 84 ? -7.360 12.504 20.310 1.00 88.62 84 GLU A CA 1
ATOM 690 C C . GLU A 1 84 ? -6.908 11.836 21.613 1.00 88.62 84 GLU A C 1
ATOM 692 O O . GLU A 1 84 ? -5.859 12.167 22.155 1.00 88.62 84 GLU A O 1
ATOM 697 N N . GLU A 1 85 ? -7.672 10.852 22.087 1.00 88.94 85 GLU A N 1
ATOM 698 C CA . GLU A 1 85 ? -7.401 10.089 23.303 1.00 88.94 85 GLU A CA 1
ATOM 699 C C . GLU A 1 85 ? -6.292 9.036 23.149 1.00 88.94 85 GLU A C 1
ATOM 701 O O . GLU A 1 85 ? -5.852 8.464 24.144 1.00 88.94 85 GLU A O 1
ATOM 706 N N . VAL A 1 86 ? -5.854 8.764 21.916 1.00 89.25 86 VAL A N 1
ATOM 707 C CA . VAL A 1 86 ? -4.789 7.803 21.602 1.00 89.25 86 VAL A CA 1
ATOM 708 C C . VAL A 1 86 ? -3.492 8.565 21.358 1.00 89.25 86 VAL A C 1
ATOM 710 O O . VAL A 1 86 ? -3.462 9.520 20.573 1.00 89.25 86 VAL A O 1
ATOM 713 N N . SER A 1 87 ? -2.414 8.129 22.007 1.00 89.44 87 SER A N 1
ATOM 714 C CA . SER A 1 87 ? -1.102 8.767 21.859 1.00 89.44 87 SER A CA 1
ATOM 715 C C . SER A 1 87 ? -0.558 8.624 20.436 1.00 89.44 87 SER A C 1
ATOM 717 O O . SER A 1 87 ? -0.905 7.697 19.702 1.00 89.44 87 SER A O 1
ATOM 719 N N . TRP A 1 88 ? 0.316 9.543 20.028 1.00 89.12 88 TRP A N 1
ATOM 720 C CA . TRP A 1 88 ? 0.948 9.484 18.710 1.00 89.12 88 TRP A CA 1
ATOM 721 C C . TRP A 1 88 ? 1.732 8.177 18.526 1.00 89.12 88 TRP A C 1
ATOM 723 O O . TRP A 1 88 ? 1.602 7.512 17.498 1.00 89.12 88 TRP A O 1
ATOM 733 N N . GLU A 1 89 ? 2.472 7.758 19.550 1.00 90.19 89 GLU A N 1
ATOM 734 C CA . GLU A 1 89 ? 3.278 6.537 19.559 1.00 90.19 89 GLU A CA 1
ATOM 735 C C . GLU A 1 89 ? 2.437 5.279 19.305 1.00 90.19 89 GLU A C 1
ATOM 737 O O . GLU A 1 89 ? 2.888 4.36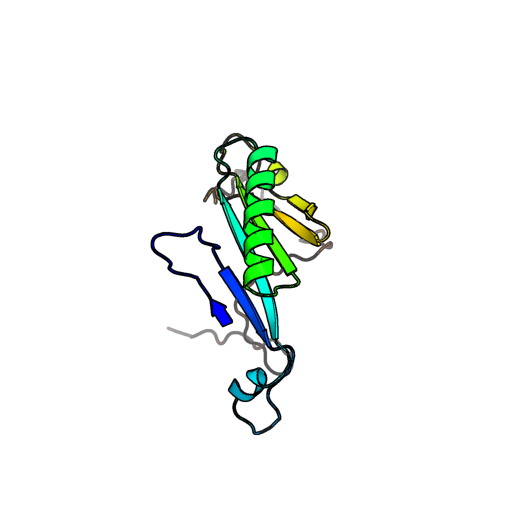7 18.614 1.00 90.19 89 GLU A O 1
ATOM 742 N N . GLU A 1 90 ? 1.207 5.235 19.820 1.00 89.38 90 GLU A N 1
ATOM 743 C CA . GLU A 1 90 ? 0.279 4.118 19.605 1.00 89.38 90 GLU A CA 1
ATOM 744 C C . GLU A 1 90 ? -0.312 4.101 18.188 1.00 89.38 90 GLU A C 1
ATOM 746 O O . GLU A 1 90 ? -0.662 3.034 17.675 1.00 89.38 90 GLU A O 1
ATOM 751 N N . LYS A 1 91 ? -0.413 5.263 17.532 1.00 92.19 91 LYS A N 1
ATOM 752 C CA . LYS A 1 91 ? -0.951 5.385 16.168 1.00 92.19 91 LYS A CA 1
ATOM 753 C C . LYS A 1 91 ? 0.071 5.020 15.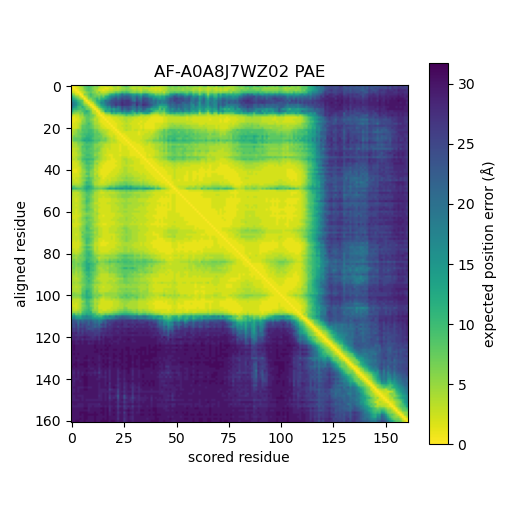099 1.00 92.19 91 LYS A C 1
ATOM 755 O O . LYS A 1 91 ? -0.323 4.538 14.037 1.00 92.19 91 LYS A O 1
ATOM 760 N N . ILE A 1 92 ? 1.363 5.252 15.345 1.00 94.94 92 ILE A N 1
ATOM 761 C CA . ILE A 1 92 ? 2.415 5.030 14.347 1.00 94.94 92 ILE A CA 1
ATOM 762 C C . ILE A 1 92 ? 2.884 3.579 14.357 1.00 94.94 92 ILE A C 1
ATOM 764 O O . ILE A 1 92 ? 3.634 3.139 15.224 1.00 94.94 92 ILE A O 1
ATOM 768 N N . PHE A 1 93 ? 2.510 2.836 13.318 1.00 95.75 93 PHE A N 1
ATOM 769 C CA . PHE A 1 93 ? 2.990 1.471 13.127 1.00 95.75 93 PHE A CA 1
ATOM 770 C C . PHE A 1 93 ? 3.188 1.127 11.652 1.00 95.75 93 PHE A C 1
ATOM 772 O O . PHE A 1 93 ? 2.646 1.768 10.753 1.00 95.75 93 PHE A O 1
ATOM 779 N N . LYS A 1 94 ? 3.942 0.054 11.405 1.00 97.62 94 LYS A N 1
ATOM 780 C CA . LYS A 1 94 ? 4.056 -0.598 10.098 1.00 97.62 94 LYS A CA 1
ATOM 781 C C . LYS A 1 94 ? 3.935 -2.104 10.281 1.00 97.62 94 LYS A C 1
ATOM 783 O O . LYS A 1 94 ? 4.631 -2.672 11.121 1.00 97.62 94 LYS A O 1
ATOM 788 N N . ARG A 1 95 ? 3.121 -2.759 9.458 1.00 97.38 95 ARG A N 1
ATOM 789 C CA . ARG A 1 95 ? 3.047 -4.224 9.398 1.00 97.38 95 ARG A CA 1
ATOM 790 C C . ARG A 1 95 ? 2.787 -4.721 7.981 1.00 97.38 95 ARG A C 1
ATOM 792 O O . ARG A 1 95 ? 2.305 -3.974 7.136 1.00 97.38 95 ARG A O 1
ATOM 799 N N . ALA A 1 96 ? 3.149 -5.970 7.723 1.00 97.94 96 ALA A N 1
ATOM 800 C CA . ALA A 1 96 ? 2.861 -6.650 6.470 1.00 97.94 96 ALA A CA 1
ATOM 801 C C . ALA A 1 96 ? 1.653 -7.564 6.679 1.00 97.94 96 ALA A C 1
ATOM 803 O O . ALA A 1 96 ? 1.650 -8.361 7.614 1.00 97.94 96 ALA A O 1
ATOM 804 N N . GLU A 1 97 ? 0.648 -7.438 5.821 1.00 98.12 97 GLU A N 1
ATOM 805 C CA . GLU A 1 97 ? -0.545 -8.283 5.833 1.00 98.12 97 GLU A CA 1
ATOM 806 C C . GLU A 1 97 ? -0.593 -9.099 4.548 1.00 98.12 97 GLU A C 1
ATOM 808 O O . GLU A 1 97 ? -0.444 -8.550 3.454 1.00 98.12 97 GLU A O 1
ATOM 813 N N . GLU A 1 98 ? -0.808 -10.405 4.668 1.00 97.12 98 GLU A N 1
ATOM 814 C CA . GLU A 1 98 ? -1.080 -11.251 3.512 1.00 97.12 98 GLU A CA 1
ATOM 815 C C . GLU A 1 98 ? -2.583 -11.262 3.234 1.00 97.12 98 GLU A C 1
ATOM 817 O O . GLU A 1 98 ? -3.395 -11.603 4.093 1.00 97.12 98 GLU A O 1
ATOM 822 N N . TYR A 1 99 ? -2.964 -10.908 2.010 1.00 96.81 99 TYR A N 1
ATOM 823 C CA . TYR A 1 99 ? -4.351 -10.935 1.573 1.00 96.81 99 TYR A CA 1
ATOM 824 C C . TYR A 1 99 ? -4.449 -11.537 0.172 1.00 96.81 99 TYR A C 1
ATOM 826 O O . TYR A 1 99 ? -3.865 -11.023 -0.784 1.00 96.81 99 TYR A O 1
ATOM 834 N N . LYS A 1 100 ? -5.185 -12.652 0.053 1.00 95.12 100 LYS A N 1
ATOM 835 C CA . LYS A 1 100 ? -5.351 -13.425 -1.195 1.00 95.12 100 LYS A CA 1
ATOM 836 C C . LYS A 1 100 ? -4.007 -13.744 -1.888 1.00 95.12 100 LYS A C 1
ATOM 838 O O . LYS A 1 100 ? -3.888 -13.612 -3.103 1.00 95.12 100 LYS A O 1
ATOM 843 N N . GLY A 1 101 ? -2.995 -14.151 -1.113 1.00 93.50 101 GLY A N 1
ATOM 844 C CA . GLY A 1 101 ? -1.681 -14.563 -1.624 1.00 93.50 101 GLY A CA 1
ATOM 845 C C . GLY A 1 101 ? -0.741 -13.419 -2.017 1.00 93.50 101 GLY A C 1
ATOM 846 O O . GLY A 1 101 ? 0.263 -13.662 -2.685 1.00 93.50 101 GLY A O 1
ATOM 847 N N . GLN A 1 102 ? -1.040 -12.176 -1.626 1.00 94.19 102 GLN A N 1
ATOM 848 C CA . GLN A 1 102 ? -0.135 -11.045 -1.825 1.00 94.19 102 GLN A CA 1
ATOM 849 C C . GLN A 1 102 ? 0.037 -10.231 -0.553 1.00 94.19 102 GLN A C 1
ATOM 851 O O . GLN A 1 102 ? -0.901 -10.035 0.215 1.00 94.19 102 GLN A O 1
ATOM 856 N N . VAL A 1 103 ? 1.258 -9.744 -0.360 1.00 97.31 103 VAL A N 1
ATOM 857 C CA . VAL A 1 103 ? 1.624 -8.915 0.783 1.00 97.31 103 VAL A CA 1
ATOM 858 C C . VAL A 1 103 ? 1.277 -7.456 0.500 1.00 97.31 103 VAL A C 1
ATOM 860 O O . VAL A 1 103 ? 1.664 -6.908 -0.535 1.00 97.31 103 VAL A O 1
ATOM 863 N N . ILE A 1 104 ? 0.575 -6.826 1.439 1.00 98.31 104 ILE A N 1
ATOM 864 C CA . ILE A 1 104 ? 0.252 -5.397 1.449 1.00 98.31 104 ILE A CA 1
ATOM 865 C C . ILE A 1 104 ? 0.875 -4.781 2.704 1.00 98.31 104 ILE A C 1
ATOM 867 O O . ILE A 1 104 ? 0.717 -5.298 3.812 1.00 98.31 104 ILE A O 1
ATOM 871 N N . ASN A 1 105 ? 1.595 -3.668 2.542 1.00 98.50 105 ASN A N 1
ATOM 872 C CA . ASN A 1 105 ? 2.157 -2.936 3.676 1.00 98.50 105 ASN A CA 1
ATOM 873 C C . ASN A 1 105 ? 1.079 -2.044 4.297 1.00 98.50 105 ASN A C 1
ATOM 875 O O . ASN A 1 105 ? 0.569 -1.145 3.629 1.00 98.50 105 ASN A O 1
ATOM 879 N N . VAL A 1 106 ? 0.776 -2.251 5.573 1.00 98.44 106 VAL A N 1
ATOM 880 C CA . VAL A 1 106 ? -0.178 -1.444 6.336 1.00 98.44 106 VAL A CA 1
ATOM 881 C C . VAL A 1 106 ? 0.568 -0.489 7.256 1.00 98.44 106 VAL A C 1
ATOM 883 O O . VAL A 1 106 ? 1.489 -0.894 7.969 1.00 98.44 106 VAL A O 1
ATOM 886 N N . TRP A 1 107 ? 0.145 0.770 7.249 1.00 98.31 107 TRP A N 1
ATOM 887 C CA . TRP A 1 107 ? 0.743 1.862 8.006 1.00 98.31 107 TRP A CA 1
ATOM 888 C C . TRP A 1 107 ? -0.317 2.507 8.886 1.00 98.31 107 TRP A C 1
ATOM 890 O O . TRP A 1 107 ? -1.371 2.889 8.382 1.00 98.31 107 TRP A O 1
ATOM 900 N N . GLY A 1 108 ? -0.036 2.640 10.175 1.00 96.62 108 GLY A N 1
ATOM 901 C CA . GLY A 1 108 ? -0.785 3.519 11.064 1.00 96.62 108 GLY A CA 1
ATOM 902 C C . GLY A 1 108 ? -0.149 4.898 11.059 1.00 96.62 108 GLY A C 1
ATOM 903 O O . GLY A 1 108 ? 1.071 5.002 11.173 1.00 96.62 108 GLY A O 1
ATOM 904 N N . MET A 1 109 ? -0.956 5.934 10.873 1.00 93.56 109 MET A N 1
ATOM 905 C CA . MET A 1 109 ? -0.517 7.324 10.826 1.00 93.56 109 MET A CA 1
ATOM 906 C C . MET A 1 109 ? -1.416 8.176 11.712 1.00 93.56 109 MET A C 1
ATOM 908 O O . MET A 1 109 ? -2.623 7.946 11.803 1.00 93.56 109 MET A O 1
ATOM 912 N N . ASP A 1 110 ? -0.828 9.189 12.335 1.00 87.88 110 ASP A N 1
ATOM 913 C CA . ASP A 1 110 ? -1.600 10.241 12.977 1.00 87.88 110 ASP A CA 1
ATOM 914 C C . ASP A 1 110 ? -2.083 11.258 11.934 1.00 87.88 110 ASP A C 1
ATOM 916 O O . ASP A 1 110 ? -1.454 11.459 10.891 1.00 87.88 110 ASP A O 1
ATOM 920 N N . ASN A 1 111 ? -3.224 11.879 12.210 1.00 71.25 111 ASN A N 1
ATOM 921 C CA . ASN A 1 111 ? -3.775 12.967 11.401 1.00 71.25 111 ASN A CA 1
ATOM 922 C C . ASN A 1 111 ? -4.264 14.116 12.294 1.00 71.25 111 ASN A C 1
ATOM 924 O O . ASN A 1 111 ? -5.206 14.822 11.930 1.00 71.25 111 ASN A O 1
ATOM 928 N N . THR A 1 112 ? -3.686 14.268 13.488 1.00 59.34 112 THR A N 1
ATOM 929 C CA . THR A 1 112 ? -3.983 15.410 14.347 1.00 59.34 112 THR A CA 1
ATOM 930 C C . THR A 1 112 ? -2.950 16.501 14.096 1.00 59.34 112 THR A C 1
ATOM 932 O O . THR A 1 112 ? -1.752 16.293 14.263 1.00 59.34 112 THR A O 1
ATOM 935 N N . ASP A 1 113 ? -3.409 17.690 13.701 1.00 53.62 113 ASP A N 1
ATOM 936 C CA . ASP A 1 113 ? -2.588 18.905 13.596 1.00 53.62 113 ASP A CA 1
ATOM 937 C C . ASP A 1 113 ? -2.203 19.441 14.994 1.00 53.62 113 ASP A C 1
ATOM 939 O O . ASP A 1 113 ? -2.214 20.645 15.249 1.00 53.62 113 ASP A O 1
ATOM 943 N N . ASN A 1 114 ? -1.860 18.562 15.938 1.00 49.25 114 ASN A N 1
ATOM 944 C CA . ASN A 1 114 ? -1.391 18.943 17.264 1.00 49.25 114 ASN A CA 1
ATOM 945 C C . ASN A 1 114 ? 0.118 19.203 17.222 1.00 49.25 114 ASN A C 1
ATOM 947 O O . ASN A 1 114 ? 0.918 18.537 17.870 1.00 49.25 114 ASN A O 1
ATOM 951 N N . LEU A 1 115 ? 0.509 20.258 16.501 1.00 48.44 115 LEU A N 1
ATOM 952 C CA . LEU A 1 115 ? 1.790 20.946 16.702 1.00 48.44 115 LEU A CA 1
ATOM 953 C C . LEU A 1 115 ? 1.782 21.791 17.994 1.00 48.44 115 LEU A C 1
ATOM 955 O O . LEU A 1 115 ? 2.441 22.828 18.069 1.00 48.44 115 LEU A O 1
ATOM 959 N N . HIS A 1 116 ? 1.090 21.345 19.046 1.00 44.03 116 HIS A N 1
ATOM 960 C CA . HIS A 1 116 ? 1.455 21.737 20.401 1.00 44.03 116 HIS A CA 1
ATOM 961 C C . HIS A 1 116 ? 2.658 20.891 20.807 1.00 44.03 116 HIS A C 1
ATOM 963 O O . HIS A 1 116 ? 2.566 19.885 21.502 1.00 44.03 116 HIS A O 1
ATOM 969 N N . LEU A 1 117 ? 3.822 21.318 20.315 1.00 45.91 117 LEU A N 1
ATOM 970 C CA . LEU A 1 117 ? 5.090 21.034 20.963 1.00 45.91 117 LEU A CA 1
ATOM 971 C C . LEU A 1 117 ? 5.025 21.659 22.362 1.00 45.91 117 LEU A C 1
ATOM 973 O O . LEU A 1 117 ? 5.515 22.769 22.572 1.00 45.91 117 LEU A O 1
ATOM 977 N N . ASP A 1 118 ? 4.432 20.947 23.318 1.00 40.66 118 ASP A N 1
ATOM 978 C CA . ASP A 1 118 ? 4.640 21.176 24.745 1.00 40.66 118 ASP A CA 1
ATOM 979 C C . ASP A 1 118 ? 6.074 20.748 25.081 1.00 40.66 118 ASP A C 1
ATOM 981 O O . ASP A 1 118 ? 6.336 19.779 25.791 1.00 40.66 118 ASP A O 1
ATOM 985 N N . ILE A 1 119 ? 7.045 21.471 24.520 1.00 43.25 119 ILE A N 1
ATOM 986 C CA . ILE A 1 119 ? 8.385 21.514 25.080 1.00 43.25 119 ILE A CA 1
ATOM 987 C C . ILE A 1 119 ? 8.201 22.274 26.391 1.00 43.25 119 ILE A C 1
ATOM 989 O O . ILE A 1 119 ? 7.837 23.453 26.340 1.00 43.25 119 ILE A O 1
ATOM 993 N N . PRO A 1 120 ? 8.420 21.653 27.563 1.00 36.91 120 PRO A N 1
ATOM 994 C CA . PRO A 1 120 ? 8.362 22.378 28.816 1.00 36.91 120 PRO A CA 1
ATOM 995 C C . PRO A 1 120 ? 9.433 23.471 28.772 1.00 36.91 120 PRO A C 1
ATOM 997 O O . PRO A 1 120 ? 10.627 23.213 28.929 1.00 36.91 120 PRO A O 1
ATOM 1000 N N . MET A 1 121 ? 9.002 24.708 28.528 1.00 37.38 121 MET A N 1
ATOM 1001 C CA . MET A 1 121 ? 9.800 25.896 28.785 1.00 37.38 121 MET A CA 1
ATOM 1002 C C . MET A 1 121 ? 10.043 25.912 30.289 1.00 37.38 121 MET A C 1
ATOM 1004 O O . MET A 1 121 ? 9.162 26.282 31.059 1.00 37.38 121 MET A O 1
ATOM 1008 N N . ASN A 1 122 ? 11.213 25.441 30.716 1.00 38.50 122 ASN A N 1
ATOM 1009 C CA . ASN A 1 122 ? 11.624 25.502 32.109 1.00 38.50 122 ASN A CA 1
ATOM 1010 C C . ASN A 1 122 ? 11.791 26.986 32.494 1.00 38.50 122 ASN A C 1
ATOM 1012 O O . ASN A 1 122 ? 12.702 27.640 31.970 1.00 38.50 122 ASN A O 1
ATOM 1016 N N . PRO A 1 123 ? 10.940 27.559 33.364 1.00 42.09 123 PRO A N 1
ATOM 1017 C CA . PRO A 1 123 ? 11.055 28.956 33.736 1.00 42.09 123 PRO A CA 1
ATOM 1018 C C . PRO A 1 123 ? 12.180 29.080 34.769 1.00 42.09 123 PRO A C 1
ATOM 1020 O O . PRO A 1 123 ? 11.955 28.954 35.968 1.00 42.09 123 PRO A O 1
ATOM 1023 N N . GLY A 1 124 ? 13.410 29.305 34.298 1.00 46.06 124 GLY A N 1
ATOM 1024 C CA . GLY A 1 124 ? 14.518 29.750 35.156 1.00 46.06 124 GLY A CA 1
ATOM 1025 C C . GLY A 1 124 ? 15.836 28.973 35.094 1.00 46.06 124 GLY A C 1
ATOM 1026 O O . GLY A 1 124 ? 16.690 29.201 35.946 1.00 46.06 124 GLY A O 1
ATOM 1027 N N . GLY A 1 125 ? 16.059 28.089 34.120 1.00 35.44 125 GLY A N 1
ATOM 1028 C CA . GLY A 1 125 ? 17.328 27.360 33.999 1.00 35.44 125 GLY A CA 1
ATOM 1029 C C . GLY A 1 125 ? 18.211 27.871 32.862 1.00 35.44 125 GLY A C 1
ATOM 1030 O O . GLY A 1 125 ? 17.947 27.564 31.704 1.00 35.44 125 GLY A O 1
ATOM 1031 N N . ILE A 1 126 ? 19.297 28.585 33.171 1.00 36.59 126 ILE A N 1
ATOM 1032 C CA . ILE A 1 126 ? 20.416 28.735 32.229 1.00 36.59 126 ILE A CA 1
ATOM 1033 C C . ILE A 1 126 ? 21.018 27.338 32.034 1.00 36.59 126 ILE A C 1
ATOM 1035 O O . ILE A 1 126 ? 21.693 26.824 32.924 1.00 36.59 126 ILE A O 1
ATOM 1039 N N . LEU A 1 127 ? 20.778 26.708 30.883 1.00 36.56 127 LEU A N 1
ATOM 1040 C CA . LEU A 1 127 ? 21.493 25.494 30.496 1.00 36.56 127 LEU A CA 1
ATOM 1041 C C . LEU A 1 127 ? 22.750 25.879 29.716 1.00 36.56 127 LEU A C 1
ATOM 1043 O O . LEU A 1 127 ? 22.759 25.958 28.491 1.00 36.56 127 LEU A O 1
ATOM 1047 N N . THR A 1 128 ? 23.845 26.085 30.445 1.00 41.62 128 THR A N 1
ATOM 1048 C CA . THR A 1 128 ? 25.180 25.816 29.908 1.00 41.62 128 THR A CA 1
ATOM 1049 C C . THR A 1 128 ? 25.347 24.297 29.856 1.00 41.62 128 THR A C 1
ATOM 1051 O O . THR A 1 128 ? 25.548 23.661 30.890 1.00 41.62 128 THR A O 1
ATOM 1054 N N . GLY A 1 129 ? 25.223 23.689 28.678 1.00 31.33 129 GLY A N 1
ATOM 1055 C CA . GLY A 1 129 ? 25.400 22.246 28.528 1.00 31.33 129 GLY A CA 1
ATOM 1056 C C . GLY A 1 129 ? 25.519 21.831 27.068 1.00 31.33 129 GLY A C 1
ATOM 1057 O O . GLY A 1 129 ? 24.605 22.040 26.280 1.00 31.33 129 GLY A O 1
ATOM 1058 N N . ASN A 1 130 ? 26.671 21.265 26.716 1.00 32.03 130 ASN A N 1
ATOM 1059 C CA . ASN A 1 130 ? 27.039 20.844 25.367 1.00 32.03 130 ASN A CA 1
ATOM 1060 C C . ASN A 1 130 ? 26.017 19.876 24.747 1.00 32.03 130 ASN A C 1
ATOM 1062 O O . ASN A 1 130 ? 25.672 18.851 25.338 1.00 32.03 130 ASN A O 1
ATOM 1066 N N . CYS A 1 131 ? 25.606 20.169 23.509 1.00 33.94 131 CYS A N 1
ATOM 1067 C CA . CYS A 1 131 ? 24.845 19.257 22.661 1.00 33.94 131 CYS A CA 1
ATOM 1068 C C . CYS A 1 131 ? 25.767 18.108 22.230 1.00 33.94 131 CYS A C 1
ATOM 1070 O O . CYS A 1 131 ? 26.496 18.173 21.241 1.00 33.94 131 CYS A O 1
ATOM 1072 N N . SER A 1 132 ? 25.832 17.077 23.063 1.00 35.69 132 SER A N 1
ATOM 1073 C CA . SER A 1 132 ? 26.633 15.878 22.827 1.00 35.69 132 SER A CA 1
ATOM 1074 C C . SER A 1 132 ? 25.914 14.689 23.443 1.00 35.69 132 SER A C 1
ATOM 1076 O O . SER A 1 132 ? 26.354 14.167 24.462 1.00 35.69 132 SER A O 1
ATOM 1078 N N . LYS A 1 133 ? 24.764 14.321 22.865 1.00 37.81 133 LYS A N 1
ATOM 1079 C CA . LYS A 1 133 ? 24.158 12.975 22.892 1.00 37.81 133 LYS A CA 1
ATOM 1080 C C . LYS A 1 133 ? 22.798 13.020 22.198 1.00 37.81 133 LYS A C 1
ATOM 1082 O O . LYS A 1 133 ? 21.757 13.111 22.830 1.00 37.81 133 LYS A O 1
ATOM 1087 N N . MET A 1 134 ? 22.833 12.955 20.874 1.00 29.58 134 MET A N 1
ATOM 1088 C CA . MET A 1 134 ? 21.730 12.410 20.080 1.00 29.58 134 MET A CA 1
ATOM 1089 C C . MET A 1 134 ? 22.295 11.860 18.764 1.00 29.58 134 MET A C 1
ATOM 1091 O O . MET A 1 134 ? 21.850 12.164 17.665 1.00 29.58 134 MET A O 1
ATOM 1095 N N . SER A 1 135 ? 23.363 11.071 18.891 1.00 38.62 135 SER A N 1
ATOM 1096 C CA . SER A 1 135 ? 23.733 10.089 17.883 1.00 38.62 135 SER A CA 1
ATOM 1097 C C . SER A 1 135 ? 22.872 8.865 18.157 1.00 38.62 135 SER A C 1
ATOM 1099 O O . SER A 1 135 ? 23.146 8.146 19.111 1.00 38.62 135 SER A O 1
ATOM 1101 N N . ASP A 1 136 ? 21.769 8.716 17.431 1.00 31.64 136 ASP A N 1
ATOM 1102 C CA . ASP A 1 136 ? 21.402 7.439 16.818 1.00 31.64 136 ASP A CA 1
ATOM 1103 C C . ASP A 1 136 ? 20.058 7.549 16.085 1.00 31.64 136 ASP A C 1
ATOM 1105 O O . ASP A 1 136 ? 19.008 7.771 16.676 1.00 31.64 136 ASP A O 1
ATOM 1109 N N . LYS A 1 137 ? 20.150 7.292 14.773 1.00 35.69 137 LYS A N 1
ATOM 1110 C CA . LYS A 1 137 ? 19.092 6.865 13.841 1.00 35.69 137 LYS A CA 1
ATOM 1111 C C . LYS A 1 137 ? 18.190 7.962 13.249 1.00 35.69 137 LYS A C 1
ATOM 1113 O O . LYS A 1 137 ? 17.048 8.157 13.626 1.00 35.69 137 LYS A O 1
ATOM 1118 N N . HIS A 1 138 ? 18.741 8.562 12.188 1.00 34.44 138 HIS A N 1
ATOM 1119 C CA . HIS A 1 138 ? 18.070 8.985 10.949 1.00 34.44 138 HIS A CA 1
ATOM 1120 C C . HIS A 1 138 ? 16.789 9.831 11.062 1.00 34.44 138 HIS A C 1
ATOM 1122 O O . HIS A 1 138 ? 15.742 9.457 10.541 1.00 34.44 138 HIS A O 1
ATOM 1128 N N . THR A 1 139 ? 16.924 11.049 11.586 1.00 32.81 139 THR A N 1
ATOM 1129 C CA . THR A 1 139 ? 16.003 12.152 11.271 1.00 32.81 139 THR A CA 1
ATOM 1130 C C . THR A 1 139 ? 16.641 13.031 10.198 1.00 32.81 139 THR A C 1
ATOM 1132 O O . THR A 1 139 ? 17.674 13.659 10.426 1.00 32.81 139 THR A O 1
ATOM 1135 N N . PHE A 1 140 ? 16.047 13.060 9.005 1.00 28.77 140 PHE A N 1
ATOM 1136 C CA . PHE A 1 140 ? 16.433 13.978 7.936 1.00 28.77 140 PHE A CA 1
ATOM 1137 C C . PHE A 1 140 ? 15.758 15.327 8.212 1.00 28.77 140 PHE A C 1
ATOM 1139 O O . PHE A 1 140 ? 14.573 15.504 7.936 1.00 28.77 140 PHE A O 1
ATOM 1146 N N . ILE A 1 141 ? 16.487 16.273 8.807 1.00 34.16 141 ILE A N 1
ATOM 1147 C CA . ILE A 1 141 ? 16.000 17.648 8.952 1.00 34.16 141 ILE A CA 1
ATOM 1148 C C . ILE A 1 141 ? 16.199 18.349 7.606 1.00 34.16 141 ILE A C 1
ATOM 1150 O O . ILE A 1 141 ? 17.314 18.667 7.197 1.00 34.16 141 ILE A O 1
ATOM 1154 N N . SER A 1 142 ?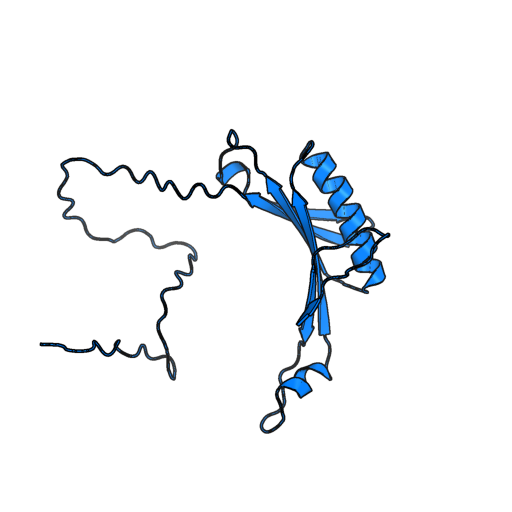 15.089 18.569 6.904 1.00 32.97 142 SER A N 1
ATOM 1155 C CA . SER A 1 142 ? 15.007 19.470 5.758 1.00 32.97 142 SER A CA 1
ATOM 1156 C C . SER A 1 142 ? 15.169 20.914 6.241 1.00 32.97 142 SER A C 1
ATOM 1158 O O . SER A 1 142 ? 14.192 21.566 6.606 1.00 32.97 142 SER A O 1
ATOM 1160 N N . THR A 1 143 ? 16.388 21.442 6.191 1.00 39.00 143 THR A N 1
ATOM 1161 C CA . THR A 1 143 ? 16.624 22.892 6.153 1.00 39.00 143 THR A CA 1
ATOM 1162 C C . THR A 1 143 ? 17.337 23.230 4.854 1.00 39.00 143 THR A C 1
ATOM 1164 O O . THR A 1 143 ? 18.460 22.779 4.615 1.00 39.00 143 THR A O 1
ATOM 1167 N N . GLY A 1 144 ? 16.641 23.987 4.000 1.00 39.31 144 GLY A N 1
ATOM 1168 C CA . GLY A 1 144 ? 17.032 24.359 2.642 1.00 39.31 144 GLY A CA 1
ATOM 1169 C C . GLY A 1 144 ? 18.469 24.857 2.526 1.00 39.31 144 GLY A C 1
ATOM 1170 O O . GLY A 1 144 ? 18.753 26.031 2.737 1.00 39.31 144 GLY A O 1
ATOM 1171 N N . SER A 1 145 ? 19.356 23.947 2.137 1.00 43.59 145 SER A N 1
ATOM 1172 C CA . SER A 1 145 ? 20.758 24.215 1.839 1.00 43.59 145 SER A CA 1
ATOM 1173 C C . SER A 1 145 ? 21.022 23.747 0.410 1.00 43.59 145 SER A C 1
ATOM 1175 O O . SER A 1 145 ? 20.850 22.568 0.102 1.00 43.59 145 SER A O 1
ATOM 1177 N N . CYS A 1 146 ? 21.391 24.665 -0.485 1.00 33.31 146 CYS A N 1
ATOM 1178 C CA . CYS A 1 146 ? 21.798 24.316 -1.846 1.00 33.31 146 CYS A CA 1
ATOM 1179 C C . CYS A 1 146 ? 23.237 23.783 -1.824 1.00 33.31 146 CYS A C 1
ATOM 1181 O O . CYS A 1 146 ? 24.162 24.501 -1.446 1.00 33.31 146 CYS A O 1
ATOM 1183 N N . PHE A 1 147 ? 23.427 22.539 -2.258 1.00 38.78 147 PHE A N 1
ATOM 1184 C CA . PHE A 1 147 ? 24.743 21.926 -2.447 1.00 38.78 147 PHE A CA 1
ATOM 1185 C C . PHE A 1 147 ? 25.123 21.931 -3.931 1.00 38.78 147 PHE A C 1
ATOM 1187 O O . PHE A 1 147 ? 24.275 21.689 -4.792 1.00 38.78 147 PHE A O 1
ATOM 1194 N N . ARG A 1 148 ? 26.409 22.148 -4.229 1.00 36.25 148 ARG A N 1
ATOM 1195 C CA . ARG A 1 148 ? 26.998 21.903 -5.554 1.00 36.25 148 ARG A CA 1
ATOM 1196 C C . ARG A 1 148 ? 28.261 21.065 -5.367 1.00 36.25 148 ARG A C 1
ATOM 1198 O O . ARG A 1 148 ? 29.079 21.388 -4.513 1.00 36.25 148 ARG A O 1
ATOM 1205 N N . ASP A 1 149 ? 28.364 19.958 -6.100 1.00 38.62 149 ASP A N 1
ATOM 1206 C CA . ASP A 1 149 ? 29.486 19.005 -6.044 1.00 38.62 149 ASP A CA 1
ATOM 1207 C C . ASP A 1 149 ? 29.865 18.552 -4.618 1.00 38.62 149 ASP A C 1
ATOM 1209 O O . ASP A 1 149 ? 31.033 18.412 -4.270 1.00 38.62 149 ASP A O 1
ATOM 1213 N N . GLY A 1 150 ? 28.855 18.336 -3.767 1.00 36.41 150 GLY A N 1
ATOM 1214 C CA . GLY A 1 150 ? 29.035 17.804 -2.412 1.00 36.41 150 GLY A CA 1
ATOM 1215 C C . GLY A 1 150 ? 29.586 18.793 -1.380 1.00 36.41 150 GLY A C 1
ATOM 1216 O O . GLY A 1 150 ? 29.786 18.404 -0.232 1.00 36.41 150 GLY A O 1
ATOM 1217 N N . VAL A 1 151 ? 29.791 20.064 -1.741 1.00 39.94 151 VAL A N 1
ATOM 1218 C CA . VAL A 1 151 ? 30.252 21.109 -0.817 1.00 39.94 151 VAL A CA 1
ATOM 1219 C C . VAL A 1 151 ? 29.081 22.014 -0.424 1.00 39.94 151 VAL A C 1
ATOM 1221 O O . VAL A 1 151 ? 28.317 22.473 -1.278 1.00 39.94 151 VAL A O 1
ATOM 1224 N N . LEU A 1 152 ? 28.926 22.253 0.884 1.00 39.91 152 LEU A N 1
ATOM 1225 C CA . LEU A 1 152 ? 27.953 23.199 1.433 1.00 39.91 152 LEU A CA 1
ATOM 1226 C C . LEU A 1 152 ? 28.363 24.619 1.025 1.00 39.91 152 LEU A C 1
ATOM 1228 O O . LEU A 1 152 ? 29.440 25.085 1.400 1.00 39.91 152 LEU A O 1
ATOM 1232 N N . LEU A 1 153 ? 27.517 25.307 0.259 1.00 41.62 153 LEU A N 1
ATOM 1233 C CA . LEU A 1 153 ? 27.751 26.710 -0.072 1.00 41.62 153 LEU A CA 1
ATOM 1234 C C . LEU A 1 153 ? 27.329 27.589 1.117 1.00 41.62 153 LEU A C 1
ATOM 1236 O O . LEU A 1 153 ? 26.235 27.384 1.650 1.00 41.62 153 LEU A O 1
ATOM 1240 N N . PRO A 1 154 ? 28.151 28.566 1.544 1.00 40.44 154 PRO A N 1
ATOM 1241 C CA . PRO A 1 154 ? 27.729 29.520 2.560 1.00 40.44 154 PRO A CA 1
ATOM 1242 C C . PRO A 1 154 ? 26.540 30.334 2.036 1.00 40.44 154 PRO A C 1
ATOM 1244 O O . PRO A 1 154 ? 26.542 30.796 0.893 1.00 40.44 154 PRO A O 1
ATOM 1247 N N . SER A 1 155 ? 25.516 30.504 2.874 1.00 47.75 155 SER A N 1
ATOM 1248 C CA . SER A 1 155 ? 24.381 31.372 2.579 1.00 47.75 155 SER A CA 1
ATOM 1249 C C . SER A 1 155 ? 24.884 32.807 2.407 1.00 47.75 155 SER A C 1
ATOM 1251 O O . SER A 1 155 ? 25.463 33.399 3.316 1.00 47.75 155 SER A O 1
ATOM 1253 N N . SER A 1 156 ? 24.694 33.380 1.219 1.00 42.03 156 SER A N 1
ATOM 1254 C CA . SER A 1 156 ? 24.981 34.791 0.974 1.00 42.03 156 SER A CA 1
ATOM 1255 C C . SER A 1 156 ? 23.977 35.635 1.761 1.00 42.03 156 SER A C 1
ATOM 1257 O O . SER A 1 156 ? 22.843 35.830 1.322 1.00 42.03 156 SER A O 1
ATOM 1259 N N . GLY A 1 157 ? 24.380 36.098 2.944 1.00 38.62 157 GLY A N 1
ATOM 1260 C CA . GLY A 1 157 ? 23.647 37.100 3.704 1.00 38.62 157 GLY A CA 1
ATOM 1261 C C . GLY A 1 157 ? 23.575 38.400 2.907 1.00 38.62 157 GLY A C 1
ATOM 1262 O O . GLY A 1 157 ? 24.598 38.986 2.555 1.00 38.62 157 GLY A O 1
ATOM 1263 N N . THR A 1 158 ? 22.360 38.840 2.601 1.00 38.34 158 THR A N 1
ATOM 1264 C CA . THR A 1 158 ? 22.075 40.178 2.088 1.00 38.34 158 THR A CA 1
ATOM 1265 C C . THR A 1 158 ? 22.398 41.199 3.175 1.00 38.34 158 THR A C 1
ATOM 1267 O O . THR A 1 158 ? 21.740 41.224 4.214 1.00 38.34 158 THR A O 1
ATOM 1270 N N . GLY A 1 159 ? 23.417 42.027 2.949 1.00 31.80 159 GLY A N 1
ATOM 1271 C CA . GLY A 1 159 ? 23.670 43.215 3.755 1.00 31.80 159 GLY A CA 1
ATOM 1272 C C . GLY A 1 159 ? 22.660 44.317 3.435 1.00 31.80 159 GLY A C 1
ATOM 1273 O O . GLY A 1 159 ? 22.384 44.591 2.269 1.00 31.80 159 GLY A O 1
ATOM 1274 N N . SER A 1 160 ? 22.130 44.953 4.476 1.00 33.38 160 SER A N 1
ATOM 1275 C CA . SER A 1 160 ? 21.556 46.296 4.419 1.00 33.38 160 SER A CA 1
ATOM 1276 C C . SER A 1 160 ? 21.740 46.947 5.788 1.00 33.38 160 SER A C 1
ATOM 1278 O O . SER A 1 160 ? 21.146 46.497 6.765 1.00 33.38 160 SER A O 1
ATOM 1280 N N . LEU A 1 161 ? 22.657 47.913 5.860 1.00 33.03 161 LEU A N 1
ATOM 1281 C CA . LEU A 1 161 ? 22.409 49.338 6.111 1.00 33.03 161 LEU A CA 1
ATOM 1282 C C . LEU A 1 161 ? 23.610 50.127 5.574 1.00 33.03 161 LEU A C 1
ATOM 1284 O O . LEU A 1 161 ? 24.749 49.646 5.763 1.00 33.03 161 LEU A O 1
#

Mean predicted aligned error: 14.95 Å

Nearest PDB structures (foldseek):
  6r0j-assembly1_A  TM=5.114E-01  e=1.882E-01  Bacillus subtilis
  6nq3-assembly2_F-2  TM=2.852E-01  e=9.854E-01  Homo sapiens
  5uof-assembly1_B  TM=3.887E-01  e=3.099E+00  Burkholderia multivorans ATCC 17616
  5tvg-assembly6_F  TM=3.439E-01  e=4.541E+00  Burkholderia vietnamiensis G4
  9bgk-assembly1_F  TM=3.611E-01  e=4.840E+00  Vibrio cholerae

Secondary structure (DSSP, 8-state):
-EE----SSS---SEEEEEESSPPPTTS-GGGGGGS-EEEEEEEEEE-SS-HHHHHHHHHHHHHHHHHHHT-SEEEEEEEE--TTS-HHHH-EEEEEEETTEEEEEEEEE------------TT-----------SS---------EETTEEPPP------

Radius of gyration: 22.59 Å; Cα contacts (8 Å, |Δi|>4): 218; chains: 1; bounding box: 50×64×60 Å

Foldseek 3Di:
DWDWDDDPDDDTFGIKDKAQPAADDPPDDRCVSVVHDIAIEGEHEEEPPDDPVVRVVVQLVVQVVVCVVVVHQAYEYEYEYADPPDDQVRQFDWDWDDDPNHTYIYTGGYDDPPPPPPPPPPPPDDDPDDPPDDPDDDDDDDDDFDDDPNDTDDPPDDDDD

Solvent-accessible surface area (backbone atoms only — not comparable to full-atom values): 10406 Å² total; per-residue (Å²): 92,79,46,65,66,89,60,100,83,59,91,73,55,64,34,39,39,43,44,54,78,39,74,43,56,88,98,51,62,68,75,57,13,66,79,49,63,65,49,42,36,36,38,32,75,42,72,61,84,67,57,69,67,60,49,48,54,55,46,51,54,54,46,49,57,49,22,64,76,69,71,28,85,40,42,36,38,38,38,31,44,68,61,82,92,53,57,67,76,79,31,52,47,76,50,79,44,79,55,96,93,40,67,32,41,37,32,35,32,70,68,69,92,68,80,71,75,80,66,81,77,68,91,82,70,89,77,89,70,82,96,78,85,83,88,78,82,87,79,86,78,90,67,98,70,72,64,61,96,87,41,82,60,81,81,84,75,82,84,85,134

Sequence (161 aa):
RVEREFGLSRMRTDHLVLWPLTEAKPGKPSWTRWQGPVQKVVIELKILHKSLEQTIADGLAQTRDYMDRCEAKEGHLIVFDRREEVSWEEKIFKRAEEYKGQVINVWGMDNTDNLHLDIPMNPGGILTGNCSKMSDKHTFISTGSCFRDGVLLPSSGTGSL

pLDDT: mean 74.17, std 25.82, range [28.77, 98.5]